Protein AF-A0A916HCW9-F1 (afdb_monomer_lite)

Secondary structure (DSSP, 8-state):
-EE--HHHHHHHHTT-HHHHHHHHHHT-TT--EE--TTHHHHHHHHHHHHHHS--------------------------

pLDDT: mean 81.49, std 17.84, range [43.53, 97.5]

Sequence (79 aa):
MLVLDASAALELLLVTERGREVVERISAPAETLHAPYLIDLEVVQVLRRYVLRPRIAPVSYAVRRTGIPNSHASERAPT

Foldseek 3Di:
DDEDALVLVLCLVVVHPSVVVSCVVPVPPVDDYHYPPCSVVSNVVVVVVVVPDDPPDPPPPPPPCPDDPPPPDDDDDDD

Structure (mmCIF, N/CA/C/O backbone):
data_AF-A0A916HCW9-F1
#
_entry.id   AF-A0A916HCW9-F1
#
loop_
_atom_site.group_PDB
_atom_site.id
_atom_site.type_symbol
_atom_site.label_atom_id
_atom_site.label_alt_id
_atom_site.label_comp_id
_atom_site.label_asym_id
_atom_site.label_entity_id
_atom_site.label_seq_id
_atom_site.pdbx_PDB_ins_code
_atom_site.Cartn_x
_atom_site.Cartn_y
_atom_site.Cartn_z
_atom_site.occupancy
_atom_site.B_iso_or_equiv
_atom_site.auth_seq_id
_atom_site.auth_comp_id
_atom_site.auth_asym_id
_atom_site.auth_atom_id
_atom_site.pdbx_PDB_model_num
ATOM 1 N N . MET A 1 1 ? 16.266 1.692 -9.300 1.00 83.75 1 MET A N 1
ATOM 2 C CA . MET A 1 1 ? 15.751 0.629 -8.416 1.00 83.75 1 MET A CA 1
ATOM 3 C C . MET A 1 1 ? 15.094 1.282 -7.209 1.00 83.75 1 MET A C 1
ATOM 5 O O . MET A 1 1 ? 15.769 2.026 -6.502 1.00 83.75 1 MET A O 1
ATOM 9 N N . LEU A 1 2 ? 13.818 0.995 -6.952 1.00 92.50 2 LEU A N 1
ATOM 10 C CA . LEU A 1 2 ? 13.060 1.486 -5.796 1.00 92.50 2 LEU A CA 1
ATOM 11 C C . LEU A 1 2 ? 12.661 0.315 -4.895 1.00 92.50 2 LEU A C 1
ATOM 13 O O . LEU A 1 2 ? 12.285 -0.745 -5.388 1.00 92.50 2 LEU A O 1
ATOM 17 N N . VAL A 1 3 ? 12.708 0.514 -3.578 1.00 94.25 3 VAL A N 1
ATOM 18 C CA . VAL A 1 3 ? 12.163 -0.438 -2.601 1.00 94.25 3 VAL A CA 1
ATOM 19 C C . VAL A 1 3 ? 10.958 0.210 -1.931 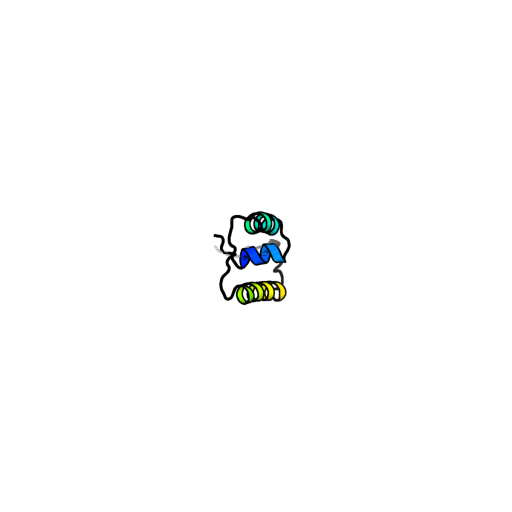1.00 94.25 3 VAL A C 1
ATOM 21 O O . VAL A 1 3 ? 11.078 1.288 -1.349 1.00 94.25 3 VAL A O 1
ATOM 24 N N . LEU A 1 4 ? 9.799 -0.429 -2.042 1.00 95.06 4 LEU A N 1
ATOM 25 C CA . LEU A 1 4 ? 8.561 0.007 -1.419 1.00 95.06 4 LEU A CA 1
ATOM 26 C C . LEU A 1 4 ? 8.537 -0.441 0.043 1.00 95.06 4 LEU A C 1
ATOM 28 O O . LEU A 1 4 ? 8.525 -1.635 0.336 1.00 95.06 4 LEU A O 1
ATOM 32 N N . ASP A 1 5 ? 8.518 0.534 0.946 1.00 94.50 5 ASP A N 1
ATOM 33 C CA . ASP A 1 5 ? 8.312 0.304 2.374 1.00 94.50 5 ASP A CA 1
ATOM 34 C C . ASP A 1 5 ? 6.828 0.051 2.698 1.00 94.50 5 ASP A C 1
ATOM 36 O O . ASP A 1 5 ? 5.932 0.546 2.003 1.00 94.50 5 ASP A O 1
ATOM 40 N N . ALA A 1 6 ? 6.557 -0.658 3.798 1.00 95.69 6 ALA A N 1
ATOM 41 C CA . ALA A 1 6 ? 5.201 -0.935 4.271 1.00 95.69 6 ALA A CA 1
ATOM 42 C C . ALA A 1 6 ? 4.389 0.342 4.536 1.00 95.69 6 ALA A C 1
ATOM 44 O O . ALA A 1 6 ? 3.192 0.385 4.246 1.00 95.69 6 ALA A O 1
ATOM 45 N N . SER A 1 7 ? 5.021 1.407 5.041 1.00 95.19 7 SER A N 1
ATOM 46 C CA . SER A 1 7 ? 4.335 2.685 5.254 1.00 95.19 7 SER A CA 1
ATOM 47 C C . SER A 1 7 ? 3.914 3.342 3.938 1.00 95.19 7 SER A C 1
ATOM 49 O O . SER A 1 7 ? 2.782 3.797 3.825 1.00 95.19 7 SER A O 1
ATOM 51 N N . ALA A 1 8 ? 4.760 3.312 2.906 1.00 96.38 8 ALA A N 1
ATOM 52 C CA . ALA A 1 8 ? 4.416 3.837 1.585 1.00 96.38 8 ALA A CA 1
ATOM 53 C C . ALA A 1 8 ? 3.315 3.004 0.905 1.00 96.38 8 ALA A C 1
ATOM 55 O O . ALA A 1 8 ? 2.408 3.566 0.292 1.00 96.38 8 ALA A O 1
ATOM 56 N N . ALA A 1 9 ? 3.344 1.677 1.067 1.00 96.38 9 ALA A N 1
ATOM 57 C CA . ALA A 1 9 ? 2.270 0.797 0.610 1.00 96.38 9 ALA A CA 1
ATOM 58 C C . ALA A 1 9 ? 0.927 1.116 1.294 1.00 96.38 9 ALA A C 1
ATOM 60 O O . ALA A 1 9 ? -0.118 1.091 0.646 1.00 96.38 9 ALA A O 1
ATOM 61 N N . LEU A 1 10 ? 0.933 1.474 2.581 1.00 96.31 10 LEU A N 1
ATOM 62 C CA . LEU A 1 10 ? -0.278 1.913 3.281 1.00 96.31 10 LEU A CA 1
ATOM 63 C C . LEU A 1 10 ? -0.831 3.225 2.728 1.00 96.31 10 LEU A C 1
ATOM 65 O O . LEU A 1 10 ? -2.039 3.324 2.543 1.00 96.31 10 LEU A O 1
ATOM 69 N N . GLU A 1 11 ? 0.020 4.212 2.446 1.00 97.31 11 GLU A N 1
ATOM 70 C CA . GLU A 1 11 ? -0.419 5.482 1.849 1.00 97.31 11 GLU A CA 1
ATOM 71 C C . GLU A 1 11 ? -1.105 5.254 0.487 1.00 97.31 11 GLU A C 1
ATOM 73 O O . GLU A 1 11 ? -2.128 5.879 0.199 1.00 97.31 11 GLU A O 1
ATOM 78 N N . LEU A 1 12 ? -0.598 4.305 -0.316 1.00 95.50 12 LEU A N 1
ATOM 79 C CA . LEU A 1 12 ? -1.229 3.860 -1.566 1.00 95.50 12 LEU A CA 1
ATOM 80 C C . LEU A 1 12 ? -2.601 3.217 -1.323 1.00 95.50 12 LEU A C 1
ATOM 82 O O . LEU A 1 12 ? -3.589 3.618 -1.934 1.00 95.50 12 LEU A O 1
ATOM 86 N N . LEU A 1 13 ? -2.670 2.234 -0.419 1.00 95.12 13 LEU A N 1
ATOM 87 C CA . LEU A 1 13 ? -3.902 1.493 -0.115 1.00 95.12 13 LEU A CA 1
ATOM 88 C C . LEU A 1 13 ? -4.993 2.377 0.497 1.00 95.12 13 LEU A C 1
ATOM 90 O O . LEU A 1 13 ? -6.178 2.149 0.265 1.00 95.12 13 LEU A O 1
ATOM 94 N N . LEU A 1 14 ? -4.599 3.378 1.284 1.00 94.56 14 LEU A N 1
ATOM 95 C CA . LEU A 1 14 ? -5.503 4.334 1.923 1.00 94.56 14 LEU A CA 1
ATOM 96 C C . LEU A 1 14 ? -5.821 5.544 1.035 1.00 94.56 14 LEU A C 1
ATOM 98 O O . LEU A 1 14 ? -6.614 6.393 1.441 1.00 94.56 14 LEU A O 1
ATOM 102 N N . VAL A 1 15 ? -5.235 5.616 -0.166 1.00 95.94 15 VAL A N 1
ATOM 103 C CA . VAL A 1 15 ? -5.475 6.667 -1.168 1.00 95.94 15 VAL A CA 1
ATOM 104 C C . VAL A 1 15 ? -5.247 8.071 -0.592 1.00 95.94 15 VAL A C 1
ATOM 106 O O . VAL A 1 15 ? -6.043 8.995 -0.778 1.00 95.94 15 VAL A O 1
ATOM 109 N N . THR A 1 16 ? -4.159 8.240 0.157 1.00 96.62 16 THR A N 1
ATOM 110 C CA . THR A 1 16 ? -3.800 9.543 0.727 1.00 96.62 16 THR A CA 1
ATOM 111 C C . THR A 1 16 ? -3.128 10.439 -0.313 1.00 96.62 16 THR A C 1
ATOM 113 O O . THR A 1 16 ? -2.742 9.989 -1.394 1.00 96.62 16 THR A O 1
ATOM 116 N N . GLU A 1 17 ? -2.928 11.716 0.025 1.00 96.81 17 GLU A N 1
ATOM 117 C CA . GLU A 1 17 ? -2.152 12.629 -0.823 1.00 96.81 17 GLU A CA 1
ATOM 118 C C . GLU A 1 17 ? -0.720 12.121 -1.042 1.00 96.81 17 GLU A C 1
ATOM 120 O O . GLU A 1 17 ? -0.235 12.082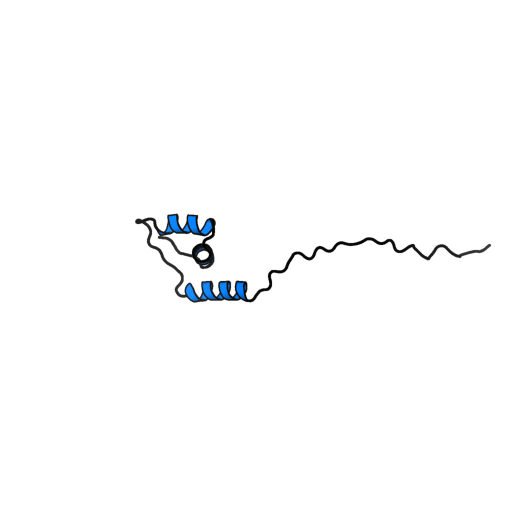 -2.169 1.00 96.81 17 GLU A O 1
ATOM 125 N N . ARG A 1 18 ? -0.080 11.609 0.018 1.00 96.50 18 ARG A N 1
ATOM 126 C CA . ARG A 1 18 ? 1.256 11.003 -0.080 1.00 96.50 18 ARG A CA 1
ATOM 127 C C . ARG A 1 18 ? 1.242 9.749 -0.949 1.00 96.50 18 ARG A C 1
ATOM 129 O O . ARG A 1 18 ? 2.203 9.497 -1.666 1.00 96.50 18 ARG A O 1
ATOM 136 N N . GLY A 1 19 ? 0.152 8.983 -0.921 1.00 96.62 19 GLY A N 1
ATOM 137 C CA . GLY A 1 19 ? -0.043 7.836 -1.802 1.00 96.62 19 GLY A CA 1
ATOM 138 C C . GLY A 1 19 ? 0.028 8.227 -3.278 1.00 96.62 19 GLY A C 1
ATOM 139 O O . GLY A 1 19 ? 0.676 7.536 -4.058 1.00 96.62 19 GLY A O 1
ATOM 140 N N . ARG A 1 20 ? -0.547 9.371 -3.666 1.00 95.88 20 ARG A N 1
ATOM 141 C CA . ARG A 1 20 ? -0.485 9.863 -5.056 1.00 95.88 20 ARG A CA 1
ATOM 142 C C . ARG A 1 20 ? 0.948 10.150 -5.497 1.00 95.88 20 ARG A C 1
ATOM 144 O O . ARG A 1 20 ? 1.352 9.706 -6.566 1.00 95.88 20 ARG A O 1
ATOM 151 N N . GLU A 1 21 ? 1.742 10.795 -4.646 1.00 94.62 21 GLU A N 1
ATOM 152 C CA . GLU A 1 21 ? 3.170 11.027 -4.914 1.00 94.62 21 GLU A CA 1
ATOM 153 C C . GLU A 1 21 ? 3.953 9.712 -5.068 1.00 94.62 21 GLU A C 1
ATOM 155 O O . GLU A 1 21 ? 4.870 9.611 -5.886 1.00 94.62 21 GLU A O 1
ATOM 160 N N . VAL A 1 22 ? 3.594 8.683 -4.291 1.00 94.75 22 VAL A N 1
ATOM 161 C CA . VAL A 1 22 ? 4.200 7.350 -4.407 1.00 94.75 22 VAL A CA 1
ATOM 162 C C . VAL A 1 22 ? 3.829 6.697 -5.742 1.00 94.75 22 VAL A C 1
ATOM 164 O O . VAL A 1 22 ? 4.725 6.146 -6.380 1.00 94.75 22 VAL A O 1
ATOM 167 N N . VAL A 1 23 ? 2.570 6.792 -6.200 1.00 94.62 23 VAL A N 1
ATOM 168 C CA . VAL A 1 23 ? 2.128 6.257 -7.508 1.00 94.62 23 VAL A CA 1
ATOM 169 C C . VAL A 1 23 ? 2.978 6.812 -8.645 1.00 94.62 23 VAL A C 1
ATOM 171 O O . VAL A 1 23 ? 3.476 6.033 -9.458 1.00 94.62 23 VAL A O 1
ATOM 174 N N . GLU A 1 24 ? 3.187 8.127 -8.680 1.00 92.31 24 GLU A N 1
ATOM 175 C CA . GLU A 1 24 ? 3.990 8.776 -9.725 1.00 92.31 24 GLU A CA 1
ATOM 176 C C . GLU A 1 24 ? 5.421 8.225 -9.766 1.00 92.31 24 GLU A C 1
ATOM 178 O O . GLU A 1 24 ? 5.969 7.950 -10.833 1.00 92.31 24 GLU A O 1
ATOM 183 N N . ARG A 1 25 ? 6.021 7.981 -8.595 1.00 91.38 25 ARG A N 1
ATOM 184 C CA . ARG A 1 25 ? 7.389 7.452 -8.504 1.00 91.38 25 ARG A CA 1
ATOM 185 C C . ARG A 1 25 ? 7.492 5.988 -8.917 1.00 91.38 25 ARG A C 1
ATOM 187 O O . ARG A 1 25 ? 8.454 5.630 -9.588 1.00 91.38 25 ARG A O 1
ATOM 194 N N . ILE A 1 26 ? 6.543 5.140 -8.516 1.00 92.31 26 ILE A N 1
ATOM 195 C CA . ILE A 1 26 ? 6.597 3.697 -8.816 1.00 92.31 26 ILE A CA 1
ATOM 196 C C . ILE A 1 26 ? 6.100 3.354 -10.225 1.00 92.31 26 ILE A C 1
ATOM 198 O O . ILE A 1 26 ? 6.379 2.264 -10.711 1.00 92.31 26 ILE A O 1
ATOM 202 N N . SER A 1 27 ? 5.377 4.272 -10.874 1.00 89.81 27 SER A N 1
ATOM 203 C CA . SER A 1 27 ? 4.893 4.111 -12.253 1.00 89.81 27 SER A CA 1
ATOM 204 C C . SER A 1 27 ? 5.925 4.546 -13.301 1.00 89.81 27 SER A C 1
ATOM 206 O O . SER A 1 27 ? 5.683 4.401 -14.499 1.00 89.81 27 SER A O 1
ATOM 208 N N . ALA A 1 28 ? 7.076 5.077 -12.875 1.00 89.19 28 ALA A N 1
ATOM 209 C CA . ALA A 1 28 ? 8.146 5.507 -13.765 1.00 89.19 28 ALA A CA 1
ATOM 210 C C . ALA A 1 28 ? 8.759 4.299 -14.518 1.00 89.19 28 ALA A C 1
ATOM 212 O O . ALA A 1 28 ? 9.333 3.417 -13.879 1.00 89.19 28 ALA A O 1
ATOM 213 N N . PRO A 1 29 ? 8.729 4.260 -15.869 1.00 79.38 29 PRO A N 1
ATOM 214 C CA . PRO A 1 29 ? 9.139 3.081 -16.649 1.00 79.38 29 PRO A CA 1
ATOM 215 C C . PRO A 1 29 ? 10.604 2.653 -16.483 1.00 79.38 29 PRO A C 1
ATOM 217 O O . PRO A 1 29 ? 10.956 1.521 -16.802 1.00 79.38 29 PRO A O 1
ATOM 220 N N . ALA A 1 30 ? 11.470 3.563 -16.031 1.00 82.81 30 ALA A N 1
ATOM 221 C CA . ALA A 1 30 ? 12.895 3.306 -15.839 1.00 82.81 30 ALA A CA 1
ATOM 222 C C . ALA A 1 30 ? 13.222 2.657 -14.480 1.00 82.81 30 ALA A C 1
ATOM 224 O O . ALA A 1 30 ? 14.365 2.262 -14.249 1.00 82.81 30 ALA A O 1
ATOM 225 N N . GLU A 1 31 ? 12.245 2.552 -13.575 1.00 86.25 31 GLU A N 1
ATOM 226 C CA . GLU A 1 31 ? 12.455 2.081 -12.210 1.00 86.25 31 GLU A CA 1
ATOM 227 C C . GLU A 1 31 ? 11.922 0.659 -12.023 1.00 86.25 31 GLU A C 1
ATOM 229 O O . GLU A 1 31 ? 10.751 0.369 -12.253 1.00 86.25 31 GLU A O 1
ATOM 234 N N . THR A 1 32 ? 12.778 -0.247 -11.547 1.00 90.56 32 THR A N 1
ATOM 235 C CA . THR A 1 32 ? 12.323 -1.544 -11.040 1.00 90.56 32 THR A CA 1
ATOM 236 C C . THR A 1 32 ? 11.796 -1.376 -9.620 1.00 90.56 32 THR A C 1
ATOM 238 O O . THR A 1 32 ? 12.479 -0.811 -8.757 1.00 90.56 32 THR A O 1
ATOM 241 N N . LEU A 1 33 ? 10.586 -1.875 -9.376 1.00 93.25 33 LEU A N 1
ATOM 242 C CA . LEU A 1 33 ? 9.956 -1.853 -8.063 1.00 93.25 33 LEU A CA 1
ATOM 243 C C . LEU A 1 33 ? 10.235 -3.159 -7.317 1.00 93.25 33 LEU A C 1
ATOM 245 O O . LEU A 1 33 ? 9.923 -4.246 -7.799 1.00 93.25 33 LEU A O 1
ATOM 249 N N . HIS A 1 34 ? 10.791 -3.038 -6.120 1.00 94.94 34 HIS A N 1
ATOM 250 C CA . HIS A 1 34 ? 11.026 -4.138 -5.194 1.00 94.94 34 HIS A CA 1
ATOM 251 C C . HIS A 1 34 ? 10.290 -3.878 -3.883 1.00 94.94 34 HIS A C 1
ATOM 253 O O . HIS A 1 34 ? 9.937 -2.744 -3.572 1.00 94.94 34 HIS A O 1
ATOM 259 N N . ALA A 1 35 ? 10.101 -4.921 -3.087 1.00 95.38 35 ALA A N 1
ATOM 260 C CA . ALA A 1 35 ? 9.591 -4.822 -1.728 1.00 95.38 35 ALA A CA 1
ATOM 261 C C . ALA A 1 35 ? 10.236 -5.917 -0.862 1.00 95.38 35 ALA A C 1
ATOM 263 O O . ALA A 1 35 ? 10.717 -6.918 -1.410 1.00 95.38 35 ALA A O 1
ATOM 264 N N . PRO A 1 36 ? 10.261 -5.757 0.470 1.00 93.94 36 PRO A N 1
ATOM 265 C CA . PRO A 1 36 ? 10.583 -6.849 1.381 1.00 93.94 36 PRO A CA 1
ATOM 266 C C . PRO A 1 36 ? 9.701 -8.080 1.118 1.00 93.94 36 PRO A C 1
ATOM 268 O O . PRO A 1 36 ? 8.523 -7.949 0.796 1.00 93.94 36 PRO A O 1
ATOM 271 N N . TYR A 1 37 ? 10.252 -9.286 1.296 1.00 96.12 37 TYR A N 1
ATOM 272 C CA . TYR A 1 37 ? 9.530 -10.548 1.051 1.00 96.12 37 TYR A CA 1
ATOM 273 C C . TYR A 1 37 ? 8.221 -10.673 1.854 1.00 96.12 37 TYR A C 1
ATOM 275 O O . TYR A 1 37 ? 7.283 -11.310 1.393 1.00 96.12 37 TYR A O 1
ATOM 283 N N . LEU A 1 38 ? 8.160 -10.043 3.032 1.00 97.06 38 LEU A N 1
ATOM 284 C CA . LEU A 1 38 ? 7.029 -10.090 3.965 1.00 97.06 38 LEU A CA 1
ATOM 285 C C . LEU A 1 38 ? 6.205 -8.791 3.978 1.00 97.06 38 LEU A C 1
ATOM 287 O O . LEU A 1 38 ? 5.561 -8.473 4.980 1.00 97.06 38 LEU A O 1
ATOM 291 N N . ILE A 1 39 ? 6.255 -8.008 2.896 1.00 96.62 39 ILE A N 1
ATOM 292 C CA . ILE A 1 39 ? 5.552 -6.720 2.788 1.00 96.62 39 ILE A CA 1
ATOM 293 C C . ILE A 1 39 ? 4.049 -6.843 3.075 1.00 96.62 39 ILE A C 1
ATOM 295 O O . ILE A 1 39 ? 3.445 -5.963 3.685 1.00 96.62 39 ILE A O 1
ATOM 299 N N . ASP A 1 40 ? 3.445 -7.959 2.682 1.00 96.19 40 ASP A N 1
ATOM 300 C CA . ASP A 1 40 ? 2.052 -8.295 2.947 1.00 96.19 40 ASP A CA 1
ATOM 301 C C . ASP A 1 40 ? 1.769 -8.415 4.451 1.00 96.19 40 ASP A C 1
ATOM 303 O O . ASP A 1 40 ? 0.827 -7.796 4.953 1.00 96.19 40 ASP A O 1
ATOM 307 N N . LEU A 1 41 ? 2.609 -9.142 5.192 1.00 97.50 41 LEU A N 1
ATOM 308 C CA . LEU A 1 41 ? 2.493 -9.270 6.642 1.00 97.50 41 LEU A CA 1
ATOM 309 C C . LEU A 1 41 ? 2.686 -7.921 7.327 1.00 97.50 41 LEU A C 1
ATOM 311 O O . LEU A 1 41 ? 1.889 -7.566 8.191 1.00 97.50 41 LEU A O 1
ATOM 315 N N . GLU A 1 42 ? 3.700 -7.151 6.945 1.00 96.69 42 GLU A N 1
ATOM 316 C CA . GLU A 1 42 ? 3.971 -5.841 7.545 1.00 96.69 42 GLU A CA 1
ATOM 317 C C . GLU A 1 42 ? 2.789 -4.877 7.356 1.00 96.69 42 GLU A C 1
ATOM 319 O O . GLU A 1 42 ? 2.313 -4.274 8.325 1.00 96.69 42 GLU A O 1
ATOM 324 N N . VAL A 1 43 ? 2.239 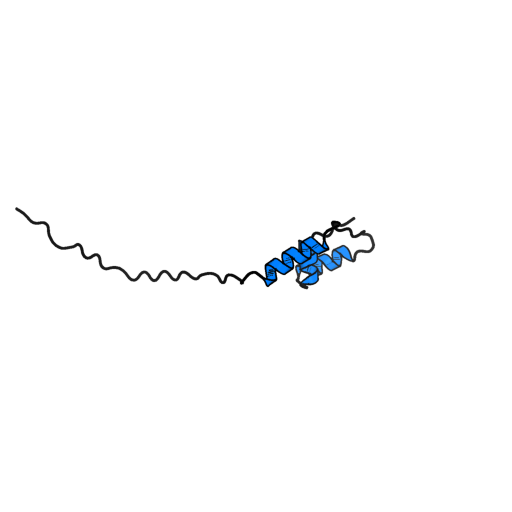-4.804 6.140 1.00 97.31 43 VAL A N 1
ATOM 325 C CA . VAL A 1 43 ? 1.056 -3.990 5.824 1.00 97.31 43 VAL A CA 1
ATOM 326 C C . VAL A 1 43 ? -0.168 -4.464 6.610 1.00 97.31 43 VAL A C 1
ATOM 328 O O . VAL A 1 43 ? -0.847 -3.652 7.249 1.00 97.31 43 VAL A O 1
ATOM 331 N N . VAL A 1 44 ? -0.447 -5.772 6.626 1.00 96.62 44 VAL A N 1
ATOM 332 C CA . VAL A 1 44 ? -1.606 -6.337 7.338 1.00 96.62 44 VAL A CA 1
ATOM 333 C C . VAL A 1 44 ? -1.505 -6.103 8.844 1.00 96.62 44 VAL A C 1
ATOM 335 O O . VAL A 1 44 ? -2.506 -5.751 9.472 1.00 96.62 44 VAL A O 1
ATOM 338 N N . GLN A 1 45 ? -0.321 -6.244 9.446 1.00 95.56 45 GLN A N 1
ATOM 339 C CA . GLN A 1 45 ? -0.129 -5.993 10.879 1.00 95.56 45 GLN A CA 1
ATOM 340 C C . GLN A 1 45 ? -0.443 -4.540 11.247 1.00 95.56 45 GLN A C 1
ATOM 342 O O . GLN A 1 45 ? -1.106 -4.277 12.259 1.00 95.56 45 GLN A O 1
ATOM 347 N N . VAL A 1 46 ? -0.019 -3.586 10.416 1.00 93.75 46 VAL A N 1
ATOM 348 C CA . VAL A 1 46 ? -0.295 -2.166 10.652 1.00 93.75 46 VAL A CA 1
ATOM 349 C C . VAL A 1 46 ? -1.775 -1.838 10.431 1.00 93.75 46 VAL A C 1
ATOM 351 O O . VAL A 1 46 ? -2.376 -1.190 11.292 1.00 93.75 46 VAL A O 1
ATOM 354 N N . LEU A 1 47 ? -2.407 -2.338 9.362 1.00 93.25 47 LEU A N 1
ATOM 355 C CA . LEU A 1 47 ? -3.855 -2.181 9.142 1.00 93.25 47 LEU A CA 1
ATOM 356 C C . LEU A 1 47 ? -4.669 -2.762 10.299 1.00 93.25 47 LEU A C 1
ATOM 358 O O . LEU A 1 47 ? -5.563 -2.100 10.827 1.00 93.25 47 LEU A O 1
ATOM 362 N N . ARG A 1 48 ? -4.315 -3.967 10.762 1.00 93.50 48 ARG A N 1
ATOM 363 C CA . ARG A 1 48 ? -4.939 -4.600 11.929 1.00 93.50 48 ARG A CA 1
ATOM 364 C C . ARG A 1 48 ? -4.834 -3.702 13.157 1.00 93.50 48 ARG A C 1
ATOM 366 O O . ARG A 1 48 ? -5.818 -3.519 13.869 1.00 93.50 48 ARG A O 1
ATOM 373 N N . ARG A 1 49 ? -3.664 -3.108 13.408 1.00 91.12 49 ARG A N 1
ATOM 374 C CA . ARG A 1 49 ? -3.478 -2.158 14.514 1.00 91.12 49 ARG A CA 1
ATOM 375 C C . ARG A 1 49 ? -4.360 -0.917 14.362 1.00 91.12 49 ARG A C 1
ATOM 377 O O . ARG A 1 49 ? -4.869 -0.454 15.378 1.00 91.12 49 ARG A O 1
ATOM 384 N N . TYR A 1 50 ? -4.549 -0.387 13.154 1.00 88.62 50 TYR A N 1
ATOM 385 C CA . TYR A 1 50 ? -5.440 0.755 12.920 1.00 88.62 50 TYR A CA 1
ATOM 386 C C . TYR A 1 50 ? -6.911 0.422 13.167 1.00 88.62 50 TYR A C 1
ATOM 388 O O . TYR A 1 50 ? -7.604 1.214 13.798 1.00 88.62 50 TYR A O 1
ATOM 396 N N . VAL A 1 51 ? -7.374 -0.747 12.724 1.00 90.44 51 VAL A N 1
ATOM 397 C CA . VAL A 1 51 ? -8.766 -1.187 12.920 1.00 90.44 51 VAL A CA 1
ATOM 398 C C . VAL A 1 51 ? -9.055 -1.494 14.390 1.00 90.44 51 VAL A C 1
ATOM 400 O O . VAL A 1 51 ? -10.123 -1.164 14.897 1.00 90.44 51 VAL A O 1
ATOM 403 N N . LEU A 1 52 ? -8.100 -2.107 15.094 1.00 91.56 52 LEU A N 1
ATOM 404 C CA . LEU A 1 52 ? -8.291 -2.552 16.477 1.00 91.56 52 LEU A CA 1
ATOM 405 C C . LEU A 1 52 ? -7.992 -1.482 17.531 1.00 91.56 52 LEU A C 1
ATOM 407 O O . LEU A 1 52 ? -8.264 -1.711 18.710 1.00 91.56 52 LEU A O 1
ATOM 411 N N . ARG A 1 53 ? -7.405 -0.336 17.163 1.00 85.38 53 ARG A N 1
ATOM 412 C CA . ARG A 1 53 ? -7.138 0.743 18.122 1.00 85.38 53 ARG A CA 1
ATOM 413 C C . ARG A 1 53 ? -8.275 1.764 18.117 1.00 85.38 53 ARG A C 1
ATOM 415 O O . ARG A 1 53 ? -8.467 2.437 17.105 1.00 85.38 53 ARG A O 1
ATOM 422 N N . PRO A 1 54 ? -8.958 1.978 19.259 1.00 61.22 54 PRO A N 1
ATOM 423 C CA . PRO A 1 54 ? -9.811 3.145 19.431 1.00 61.22 54 PRO A CA 1
ATOM 424 C C . PRO A 1 54 ? -8.986 4.408 19.165 1.00 61.22 54 PRO A C 1
ATOM 426 O O . PRO A 1 54 ? -7.896 4.567 19.725 1.00 61.22 54 PRO A O 1
ATOM 429 N N . ARG A 1 55 ? -9.484 5.312 18.312 1.00 68.81 55 ARG A N 1
ATOM 430 C CA . ARG A 1 55 ? -8.910 6.656 18.188 1.00 68.81 55 ARG A CA 1
ATOM 431 C C . ARG A 1 55 ? -9.036 7.322 19.554 1.00 68.81 55 ARG A C 1
ATOM 433 O O . ARG A 1 55 ? -10.144 7.612 19.997 1.00 68.81 55 ARG A O 1
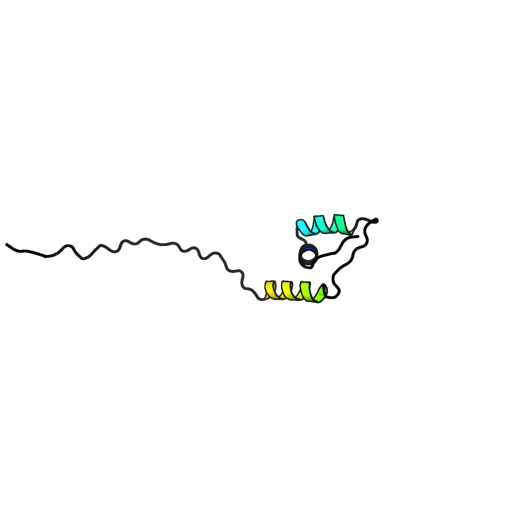ATOM 440 N N . ILE A 1 56 ? -7.912 7.523 20.236 1.00 63.66 56 ILE A N 1
ATOM 441 C CA . ILE A 1 56 ? -7.893 8.261 21.496 1.00 63.66 56 ILE A CA 1
ATOM 442 C C . ILE A 1 56 ? -8.183 9.716 21.131 1.00 63.66 56 ILE A C 1
ATOM 444 O O . ILE A 1 56 ? -7.331 10.400 20.563 1.00 63.66 56 ILE A O 1
ATOM 448 N N . ALA A 1 57 ? -9.410 10.166 21.390 1.00 61.91 57 ALA A N 1
ATOM 449 C CA . ALA A 1 57 ? -9.727 11.584 21.342 1.00 61.91 57 ALA A CA 1
ATOM 450 C C . ALA A 1 57 ? -8.847 12.310 22.376 1.00 61.91 57 ALA A C 1
ATOM 452 O O . ALA A 1 57 ? -8.602 11.754 23.453 1.00 61.91 57 ALA A O 1
ATOM 453 N N . PRO A 1 58 ? -8.348 13.523 22.081 1.00 63.16 58 PRO A N 1
ATOM 454 C CA . PRO A 1 58 ? -7.616 14.296 23.071 1.00 63.16 58 PRO A CA 1
ATOM 455 C C . PRO A 1 58 ? -8.495 14.465 24.312 1.00 63.16 58 PRO A C 1
ATOM 457 O O . PRO A 1 58 ? -9.614 14.971 24.229 1.00 63.16 58 PRO A O 1
ATOM 460 N N . VAL A 1 59 ? -8.002 14.023 25.470 1.00 65.50 59 VAL A N 1
ATOM 461 C CA . VAL A 1 59 ? -8.656 14.320 26.744 1.00 65.50 59 VAL A CA 1
ATOM 462 C C . VAL A 1 59 ? -8.455 15.808 27.001 1.00 65.50 59 VAL A C 1
ATOM 464 O O . VAL A 1 59 ? -7.377 16.246 27.402 1.00 65.50 59 VAL A O 1
ATOM 467 N N . SER A 1 60 ? -9.491 16.606 26.747 1.00 73.06 60 SER A N 1
ATOM 468 C CA . SER A 1 60 ? -9.550 17.983 27.224 1.00 73.06 60 SER A CA 1
ATOM 469 C C . SER A 1 60 ? -9.708 17.955 28.743 1.00 73.06 60 SER A C 1
ATOM 471 O O . SER A 1 60 ? -10.820 17.921 29.265 1.00 73.06 60 SER A O 1
ATOM 473 N N . TYR A 1 61 ? -8.591 17.968 29.472 1.00 56.03 61 TYR A N 1
ATOM 474 C CA . TYR A 1 61 ? -8.600 18.289 30.895 1.00 56.03 61 TYR A CA 1
ATOM 475 C C . TYR A 1 61 ? -8.953 19.772 31.050 1.00 56.03 61 TYR A C 1
ATOM 477 O O . TYR A 1 61 ? -8.081 20.631 31.174 1.00 56.03 61 TYR A O 1
ATOM 485 N N . ALA A 1 62 ? -10.245 20.095 31.028 1.00 62.53 62 ALA A N 1
ATOM 486 C CA . ALA A 1 62 ? -10.724 21.374 31.525 1.00 62.53 62 ALA A CA 1
ATOM 487 C C . ALA A 1 62 ? -10.538 21.370 33.048 1.00 62.53 62 ALA A C 1
ATOM 489 O O . ALA A 1 62 ? -11.428 20.974 33.801 1.00 62.53 62 ALA A O 1
ATOM 490 N N . VAL A 1 63 ? -9.348 21.773 33.503 1.00 61.94 63 VAL A N 1
ATOM 491 C CA . VAL A 1 63 ? -9.081 22.067 34.913 1.00 61.94 63 VAL A CA 1
ATOM 492 C C . VAL A 1 63 ? -9.962 23.250 35.295 1.00 61.94 63 VAL A C 1
ATOM 494 O O . VAL A 1 63 ? -9.603 24.416 35.129 1.00 61.94 63 VAL A O 1
ATOM 497 N N . ARG A 1 64 ? -11.155 22.951 35.803 1.00 53.78 64 ARG A N 1
ATOM 498 C CA . ARG A 1 64 ? -11.985 23.933 36.487 1.00 53.78 64 ARG A CA 1
ATOM 499 C C . ARG A 1 64 ? -11.311 24.174 37.839 1.00 53.78 64 ARG A C 1
ATOM 501 O O . A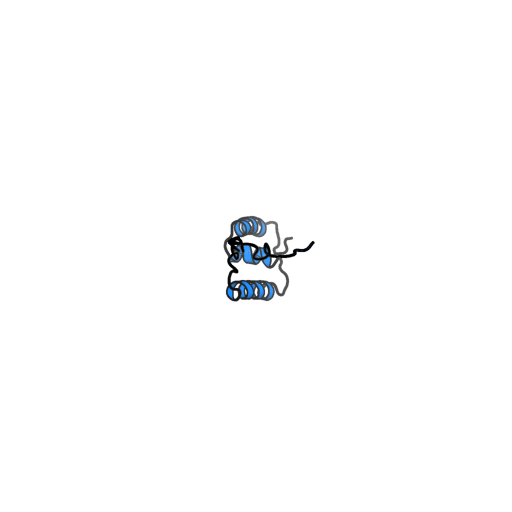RG A 1 64 ? -11.504 23.402 38.772 1.00 53.78 64 ARG A O 1
ATOM 508 N N . ARG A 1 65 ? -10.478 25.219 37.940 1.00 57.12 65 ARG A N 1
ATOM 509 C CA . ARG A 1 65 ?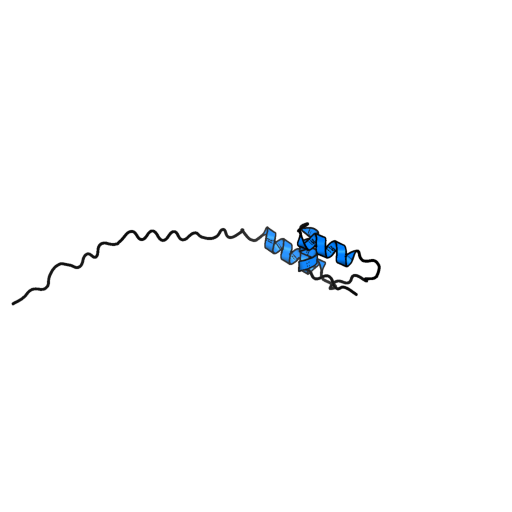 -10.049 25.776 39.235 1.00 57.12 65 ARG A CA 1
ATOM 510 C C . ARG A 1 65 ? -11.281 26.364 39.927 1.00 57.12 65 ARG A C 1
ATOM 512 O O . ARG A 1 65 ? -11.489 27.571 39.913 1.00 57.12 65 ARG A O 1
ATOM 519 N N . THR A 1 66 ? -12.129 25.525 40.508 1.00 54.09 66 THR A N 1
ATOM 520 C CA . THR A 1 66 ? -13.009 25.983 41.582 1.00 54.09 66 THR A CA 1
ATOM 521 C C . THR A 1 66 ? -12.136 26.099 42.816 1.00 54.09 66 THR A C 1
ATOM 523 O O . THR A 1 66 ? -11.636 25.096 43.325 1.00 54.09 66 THR A O 1
ATOM 526 N N . GLY A 1 67 ? -11.870 27.343 43.213 1.00 58.34 67 GLY A N 1
ATOM 527 C CA . GLY A 1 67 ? -11.112 27.661 44.411 1.00 58.34 67 GLY A CA 1
ATOM 528 C C . GLY A 1 67 ? -11.680 26.924 45.617 1.00 58.34 67 GLY A C 1
ATOM 529 O O . GLY A 1 67 ? -12.873 27.004 45.899 1.00 58.34 67 GLY A O 1
ATOM 530 N N . ILE A 1 68 ? -10.810 26.205 46.315 1.00 58.91 68 ILE A N 1
ATOM 531 C CA . ILE A 1 68 ? -11.068 25.756 47.677 1.00 58.91 68 ILE A CA 1
ATOM 532 C C . ILE A 1 68 ? -10.805 26.988 48.555 1.00 58.91 68 ILE A C 1
ATOM 534 O O . ILE A 1 68 ? -9.666 27.465 48.564 1.00 58.91 68 ILE A O 1
ATOM 538 N N . PRO A 1 69 ? -11.807 27.569 49.240 1.00 51.53 69 PRO A N 1
ATOM 539 C CA . PRO A 1 69 ? -11.533 28.617 50.211 1.00 51.53 69 PRO A CA 1
ATOM 540 C C . PRO A 1 69 ? -10.722 27.999 51.354 1.00 51.53 69 PRO A C 1
ATOM 542 O O . PRO A 1 69 ? -11.102 26.976 51.919 1.00 51.53 69 PRO A O 1
ATOM 545 N N . ASN A 1 70 ? -9.568 28.597 51.647 1.00 52.91 70 ASN A N 1
ATOM 546 C CA . ASN A 1 70 ? -8.642 28.107 52.656 1.00 52.91 70 ASN A CA 1
ATOM 547 C C . ASN A 1 70 ? -9.278 28.279 54.046 1.00 52.91 70 ASN A C 1
ATOM 549 O O . ASN A 1 70 ? -9.304 29.377 54.600 1.00 52.91 70 ASN A O 1
ATOM 553 N N . SER A 1 71 ? -9.825 27.199 54.599 1.00 58.78 71 SER A N 1
ATOM 554 C CA . SER A 1 71 ? -10.430 27.147 55.930 1.00 58.78 71 SER A CA 1
ATOM 555 C C . SER A 1 71 ? -9.364 27.010 57.020 1.00 58.78 71 SER A C 1
ATOM 557 O O . SER A 1 71 ? -9.401 26.068 57.800 1.00 58.78 71 SER A O 1
ATOM 559 N N . HIS A 1 72 ? -8.401 27.933 57.064 1.00 50.06 72 HIS A N 1
ATOM 560 C CA . HIS A 1 72 ? -7.438 28.062 58.163 1.00 50.06 72 HIS A CA 1
ATOM 561 C C . HIS A 1 72 ? -7.073 29.536 58.379 1.00 50.06 72 HIS A C 1
ATOM 563 O O . HIS A 1 72 ? -5.933 29.953 58.207 1.00 50.06 72 HIS A O 1
ATOM 569 N N . ALA A 1 73 ? -8.065 30.337 58.757 1.00 54.12 73 ALA A N 1
ATOM 570 C CA . ALA A 1 73 ? -7.843 31.624 59.408 1.00 54.12 73 ALA A CA 1
ATOM 571 C C . ALA A 1 73 ? -8.746 31.703 60.644 1.00 54.12 73 ALA A C 1
ATOM 573 O O . ALA A 1 73 ? -9.699 32.470 60.696 1.00 54.12 73 ALA A O 1
ATOM 574 N N . SER A 1 74 ? -8.467 30.843 61.623 1.00 54.31 74 SER A N 1
ATOM 575 C CA . SER A 1 74 ? -8.894 31.043 63.004 1.00 54.31 74 SER A CA 1
ATOM 576 C C . SER A 1 74 ? -7.840 30.457 63.939 1.00 54.31 74 SER A C 1
ATOM 578 O O . SER A 1 74 ? -7.446 29.305 63.783 1.00 54.31 74 SER A O 1
ATOM 580 N N . GLU A 1 75 ? -7.422 31.296 64.886 1.00 50.53 75 GLU A N 1
ATOM 581 C CA . GLU A 1 75 ? -6.796 30.978 66.175 1.00 50.53 75 GLU A CA 1
ATOM 582 C C . GLU A 1 75 ? -5.342 30.484 66.227 1.00 50.53 75 GLU A C 1
ATOM 584 O O . GLU A 1 75 ? -5.054 29.291 66.172 1.00 50.53 75 GLU A O 1
ATOM 589 N N . ARG A 1 76 ? -4.446 31.425 66.569 1.00 43.53 76 ARG A N 1
ATOM 590 C CA . ARG A 1 76 ? -3.656 31.347 67.817 1.00 43.53 76 ARG A CA 1
ATOM 591 C C . ARG A 1 76 ? -3.551 32.734 68.485 1.00 43.53 76 ARG A C 1
ATOM 593 O O . ARG A 1 76 ? -2.864 33.608 67.972 1.00 43.53 76 ARG A O 1
ATOM 600 N N . ALA A 1 77 ? -4.240 32.909 69.618 1.00 46.25 77 ALA A N 1
ATOM 601 C CA . ALA A 1 77 ? -3.788 33.716 70.774 1.00 46.25 77 ALA A CA 1
ATOM 602 C C . ALA A 1 77 ? -2.710 32.903 71.554 1.00 46.25 77 ALA A C 1
ATOM 604 O O . ALA A 1 77 ? -2.535 31.739 71.172 1.00 46.25 77 ALA A O 1
ATOM 605 N N . PRO A 1 78 ? -2.008 33.357 72.629 1.00 54.22 78 PRO A N 1
ATOM 606 C CA . PRO A 1 78 ? -2.083 34.574 73.474 1.00 54.22 78 PRO A CA 1
ATOM 607 C C . PRO A 1 78 ? -0.731 35.362 73.475 1.00 54.22 78 PRO A C 1
ATOM 609 O O . PRO A 1 78 ? 0.192 34.973 72.766 1.00 54.22 78 PRO A O 1
ATOM 612 N N . THR A 1 79 ? -0.507 36.515 74.119 1.00 47.78 79 THR A N 1
ATOM 613 C CA . THR A 1 79 ? -0.685 36.957 75.521 1.00 47.78 79 THR A CA 1
ATOM 614 C C . THR A 1 79 ? -0.573 38.479 75.556 1.00 47.78 79 THR A C 1
ATOM 616 O O . THR A 1 79 ? 0.201 39.004 74.723 1.00 47.78 79 THR A O 1
#

Radius of gyration: 28.4 Å; chains: 1; bounding box: 29×48×92 Å